Protein AF-A0A3M2V4G8-F1 (afdb_monomer)

InterPro domains:
  IPR004872 Lipoprotein NlpA family [PF03180] (1-70)
  IPR004872 Lipoprotein NlpA family [PTHR30429] (1-70)

Radius of gyration: 14.82 Å; Cα contacts (8 Å, |Δi|>4): 36; chains: 1; bounding box: 34×22×40 Å

Solvent-accessible surface area (backbone atoms only — not comparable to full-atom values): 4654 Å² total; per-residue (Å²): 110,61,69,60,37,51,75,71,74,46,50,60,86,74,70,44,94,72,74,83,64,92,88,57,97,76,70,87,76,93,81,71,58,88,92,49,58,84,35,70,69,47,52,51,47,52,53,54,69,69,27,72,67,46,50,50,49,37,45,71,75,42,69,65,62,47,74,80,92,120

Foldseek 3Di:
DLVVCVVVVHQCVPPPPDDDDPPDPPDDDDDDDPVCCPPPVNVVVVCVCLDPVVQVCCCVVNVPSDHDPD

Mean predicted aligned error: 3.42 Å

pLDDT: mean 93.28, std 5.15, range [73.25, 98.62]

Sequence (70 aa):
NTNYALSAKLDPTKDALIIEGADSPYANILVTRPDNKDSDAIKKLVAALQSPEVKTFLAEKYKGAVVPAF

Secondary structure (DSSP, 8-state):
-HHHHHHTT--HHHH-SS---SSSS--------TTTTT-HHHHHHHHHHTSHHHHHHHHHHHTTSS----

Nearest PDB structures (foldseek):
  4k3f-assembly1_A  TM=9.349E-01  e=5.763E-06  Pseudomonas aeruginosa PAO1
  4qhq-assembly1_A  TM=9.284E-01  e=5.415E-04  Burkholderia cenocepacia J2315

Organism: Pseudomonas syringae pv. maculicola (NCBI:txid59511)

Structur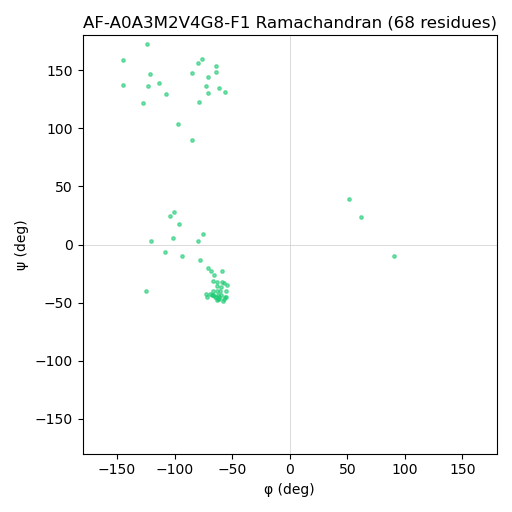e (mmCIF, N/CA/C/O backbone):
data_AF-A0A3M2V4G8-F1
#
_entry.id   AF-A0A3M2V4G8-F1
#
loop_
_atom_site.group_PDB
_atom_site.id
_atom_site.type_symbol
_atom_site.label_atom_id
_atom_site.label_alt_id
_atom_site.label_comp_id
_atom_site.label_asym_id
_atom_site.label_entity_id
_atom_site.label_seq_id
_atom_site.pdbx_PDB_ins_code
_atom_site.Cartn_x
_atom_site.Cartn_y
_atom_site.Cartn_z
_atom_site.occupancy
_atom_site.B_iso_or_equiv
_atom_site.auth_seq_id
_atom_site.auth_comp_id
_atom_site.auth_asym_id
_atom_site.auth_atom_id
_atom_site.pdbx_PDB_m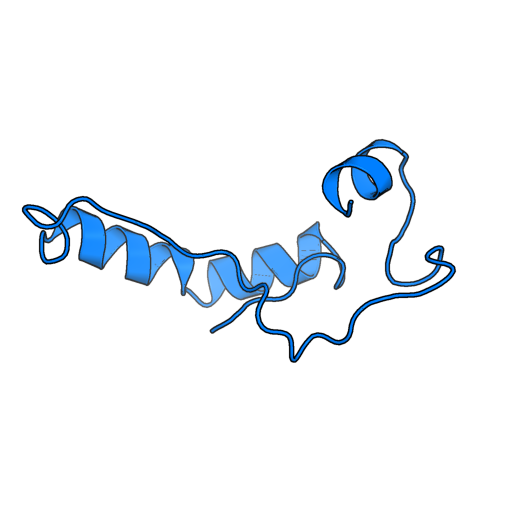odel_num
ATOM 1 N N . ASN A 1 1 ? 3.909 -9.321 -11.016 1.00 73.25 1 ASN A N 1
ATOM 2 C CA . ASN A 1 1 ? 4.980 -9.245 -12.041 1.00 73.25 1 ASN A CA 1
ATOM 3 C C . ASN A 1 1 ? 6.236 -8.598 -11.447 1.00 73.25 1 ASN A C 1
ATOM 5 O O . ASN A 1 1 ? 7.297 -9.201 -11.536 1.00 73.25 1 ASN A O 1
ATOM 9 N N . THR A 1 2 ? 6.127 -7.445 -10.779 1.00 85.06 2 THR A N 1
ATOM 10 C CA . THR A 1 2 ? 7.220 -6.683 -10.161 1.00 85.06 2 THR A CA 1
ATOM 11 C C . THR A 1 2 ? 8.037 -7.515 -9.183 1.00 85.06 2 THR A C 1
ATOM 13 O O . THR A 1 2 ? 9.260 -7.462 -9.203 1.00 85.06 2 THR A O 1
ATOM 16 N N . ASN A 1 3 ? 7.382 -8.358 -8.382 1.00 85.62 3 ASN A N 1
ATOM 17 C CA . ASN A 1 3 ? 8.046 -9.293 -7.476 1.00 85.62 3 ASN A CA 1
ATOM 18 C C . ASN A 1 3 ? 9.047 -10.221 -8.196 1.00 85.62 3 ASN A C 1
ATOM 20 O O . ASN A 1 3 ? 10.174 -10.361 -7.735 1.00 85.62 3 ASN A O 1
ATOM 24 N N . TYR A 1 4 ? 8.675 -10.801 -9.343 1.00 89.69 4 TYR A N 1
ATOM 25 C CA . TYR A 1 4 ? 9.563 -11.669 -10.125 1.00 89.69 4 TYR A CA 1
ATOM 26 C C . TYR A 1 4 ? 10.714 -10.892 -10.769 1.00 89.69 4 TYR A C 1
ATOM 28 O O . TYR A 1 4 ? 11.855 -11.346 -10.722 1.00 89.69 4 TYR A O 1
ATOM 36 N N . ALA A 1 5 ? 10.430 -9.711 -11.328 1.00 88.75 5 ALA A N 1
ATOM 37 C CA . ALA A 1 5 ? 11.442 -8.858 -11.950 1.00 88.75 5 ALA A CA 1
ATOM 38 C C . ALA A 1 5 ? 12.517 -8.421 -10.939 1.00 88.75 5 ALA A C 1
ATOM 40 O O . ALA A 1 5 ? 13.709 -8.588 -11.193 1.00 88.75 5 ALA A O 1
ATOM 41 N N . LEU A 1 6 ? 12.099 -7.968 -9.752 1.00 88.88 6 LEU A N 1
ATOM 42 C CA . LEU A 1 6 ? 13.016 -7.572 -8.682 1.00 88.88 6 LEU A CA 1
ATOM 43 C C . LEU A 1 6 ? 13.879 -8.746 -8.200 1.00 88.88 6 LEU A C 1
ATOM 45 O O . LEU A 1 6 ? 15.087 -8.589 -8.025 1.00 88.88 6 LEU A O 1
ATOM 49 N N . SER A 1 7 ? 13.295 -9.936 -8.021 1.00 89.06 7 SER A N 1
ATOM 50 C CA . SER A 1 7 ? 14.057 -11.142 -7.660 1.00 89.06 7 SER A CA 1
ATOM 51 C C . SER A 1 7 ? 15.058 -11.557 -8.743 1.00 89.06 7 SER A C 1
ATOM 53 O O . SER A 1 7 ? 16.136 -12.051 -8.417 1.00 89.06 7 SER A O 1
ATOM 55 N N . ALA A 1 8 ? 14.738 -11.310 -10.015 1.00 91.44 8 ALA A N 1
ATOM 56 C CA . ALA A 1 8 ? 15.633 -11.519 -11.151 1.00 91.44 8 ALA A CA 1
ATOM 57 C C . ALA A 1 8 ? 16.670 -10.393 -11.340 1.00 91.44 8 ALA A C 1
ATOM 59 O O . ALA A 1 8 ? 17.457 -10.451 -12.282 1.00 91.44 8 ALA A O 1
ATOM 60 N N . LYS A 1 9 ? 16.707 -9.395 -10.441 1.00 89.62 9 LYS A N 1
ATOM 61 C CA . LYS A 1 9 ? 17.574 -8.204 -10.509 1.00 89.62 9 LYS A CA 1
ATOM 62 C C . LYS A 1 9 ? 17.325 -7.312 -11.734 1.00 89.62 9 LYS A C 1
ATOM 64 O O . LYS A 1 9 ? 18.216 -6.560 -12.118 1.00 89.62 9 LYS A O 1
ATOM 69 N N . LEU A 1 10 ? 16.130 -7.385 -12.315 1.00 91.12 10 LEU A N 1
ATOM 70 C CA . LEU A 1 10 ? 15.676 -6.471 -13.360 1.00 91.12 10 LEU A CA 1
ATOM 71 C C . LEU A 1 10 ? 15.094 -5.204 -12.726 1.00 91.12 10 LEU A C 1
ATOM 73 O O . LEU A 1 10 ? 14.490 -5.264 -11.652 1.00 91.12 10 LEU A O 1
ATOM 77 N N . ASP A 1 11 ? 15.256 -4.072 -13.404 1.00 87.69 11 ASP A N 1
ATOM 78 C CA . ASP A 1 11 ? 14.643 -2.786 -13.077 1.00 87.69 11 ASP A CA 1
ATOM 79 C C . ASP A 1 11 ? 13.375 -2.612 -13.930 1.00 87.69 11 ASP A C 1
ATOM 81 O O . ASP A 1 11 ? 13.475 -2.295 -15.116 1.00 87.69 11 ASP A O 1
ATOM 85 N N . PRO A 1 12 ? 12.161 -2.783 -13.371 1.00 87.69 12 PRO A N 1
ATOM 86 C CA . PRO A 1 12 ? 10.924 -2.685 -14.147 1.00 87.69 12 PRO A CA 1
ATOM 87 C C . PRO A 1 12 ? 10.727 -1.329 -14.826 1.00 87.69 12 PRO A C 1
ATOM 89 O O . PRO A 1 12 ? 10.004 -1.252 -15.810 1.00 87.69 12 PRO A O 1
ATOM 92 N N . THR A 1 13 ? 11.364 -0.265 -14.329 1.00 86.19 13 THR A N 1
ATOM 93 C CA . THR A 1 13 ? 11.244 1.076 -14.918 1.00 86.19 13 THR A CA 1
ATOM 94 C C . THR A 1 13 ? 12.083 1.250 -16.187 1.00 86.19 13 THR A C 1
ATOM 96 O O . THR A 1 13 ? 11.885 2.219 -16.918 1.00 86.19 13 THR A O 1
ATOM 99 N N . LYS A 1 14 ? 13.010 0.321 -16.462 1.00 88.12 14 LYS A N 1
ATOM 100 C CA . LYS A 1 14 ? 13.945 0.376 -17.599 1.00 88.12 14 LYS A CA 1
ATOM 101 C C . LYS A 1 14 ? 13.886 -0.855 -18.491 1.00 88.12 14 LYS A C 1
ATOM 103 O O . LYS A 1 14 ? 13.962 -0.727 -19.707 1.00 88.12 14 LYS A O 1
ATOM 108 N N . ASP A 1 15 ? 13.759 -2.029 -17.883 1.00 90.31 15 ASP A N 1
ATOM 109 C CA . ASP A 1 15 ? 13.875 -3.324 -18.555 1.00 90.31 15 ASP A CA 1
ATOM 110 C C . ASP A 1 15 ? 12.515 -3.880 -19.005 1.00 90.31 15 ASP A C 1
ATOM 112 O O . ASP A 1 15 ? 12.451 -4.879 -19.725 1.00 90.31 15 ASP A O 1
ATOM 116 N N . ALA A 1 16 ? 11.406 -3.269 -18.574 1.00 89.44 16 ALA A N 1
ATOM 117 C CA . ALA A 1 16 ? 10.082 -3.690 -19.005 1.00 89.44 16 ALA A CA 1
ATOM 118 C C . ALA A 1 16 ? 9.848 -3.326 -20.477 1.00 89.44 16 ALA A C 1
ATOM 120 O O . ALA A 1 16 ? 10.010 -2.179 -20.883 1.00 89.44 16 ALA A O 1
ATOM 121 N N . LEU A 1 17 ? 9.386 -4.301 -21.267 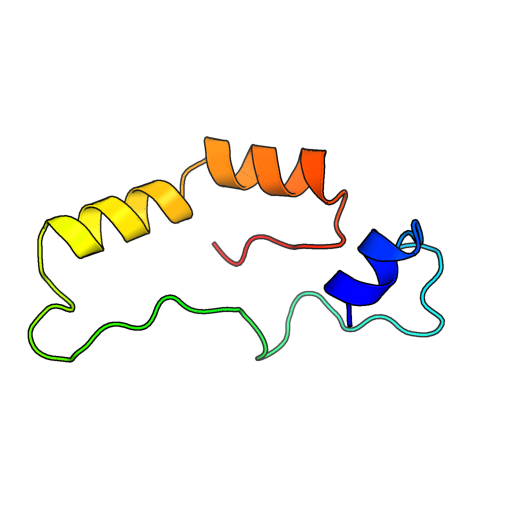1.00 89.94 17 LEU A N 1
ATOM 122 C CA . LEU A 1 17 ? 8.955 -4.061 -22.650 1.00 89.94 17 LEU A CA 1
ATOM 123 C C . LEU A 1 17 ? 7.745 -3.116 -22.708 1.00 89.94 17 LEU A C 1
ATOM 125 O O . LEU A 1 17 ? 7.621 -2.315 -23.629 1.00 89.94 17 LEU A O 1
ATOM 129 N N . ILE A 1 18 ? 6.849 -3.240 -21.726 1.00 87.62 18 ILE A N 1
ATOM 130 C CA . ILE A 1 18 ? 5.675 -2.394 -21.512 1.00 87.62 18 ILE A CA 1
ATOM 131 C C . ILE A 1 18 ? 5.488 -2.261 -20.000 1.00 87.62 18 ILE A C 1
ATOM 133 O O . ILE A 1 18 ? 5.599 -3.252 -19.274 1.00 87.62 18 ILE A O 1
ATOM 137 N N . ILE A 1 19 ? 5.181 -1.050 -19.540 1.00 85.62 19 ILE A N 1
ATOM 138 C CA . ILE A 1 19 ? 4.863 -0.751 -18.144 1.00 85.62 19 ILE A CA 1
ATOM 139 C C . ILE A 1 19 ? 3.477 -0.107 -18.062 1.00 85.62 19 ILE A C 1
ATOM 141 O O . ILE A 1 19 ? 3.131 0.743 -18.883 1.00 85.62 19 ILE A O 1
ATOM 145 N N . GLU A 1 20 ? 2.671 -0.532 -17.091 1.00 84.50 20 GLU A N 1
ATOM 146 C CA . GLU A 1 20 ? 1.396 0.124 -16.797 1.00 84.50 20 GLU A CA 1
ATOM 147 C C . GLU A 1 20 ? 1.645 1.492 -16.151 1.00 84.50 20 GLU A C 1
ATOM 149 O O . GLU A 1 20 ? 2.583 1.671 -15.371 1.00 84.50 20 GLU A O 1
ATOM 154 N N . GLY A 1 21 ? 0.798 2.469 -16.477 1.00 84.38 21 GLY A N 1
ATOM 155 C CA . GLY A 1 21 ? 0.843 3.779 -15.836 1.00 84.38 21 GLY A CA 1
ATOM 156 C C . GLY A 1 21 ? 0.524 3.693 -14.341 1.00 84.38 21 GLY A C 1
ATOM 157 O O . GLY A 1 21 ? -0.203 2.808 -13.894 1.00 84.38 21 GLY A O 1
ATOM 158 N N . ALA A 1 22 ? 1.046 4.647 -13.565 1.00 85.44 22 ALA A N 1
ATOM 159 C CA . ALA A 1 22 ? 0.790 4.715 -12.125 1.00 85.44 22 ALA A CA 1
ATOM 160 C C . ALA A 1 22 ? -0.687 5.004 -11.789 1.00 85.44 22 ALA A C 1
ATOM 162 O O . ALA A 1 22 ? -1.161 4.600 -10.730 1.00 85.44 22 ALA A O 1
ATOM 163 N N . ASP A 1 23 ? -1.411 5.670 -12.692 1.00 87.62 23 ASP A N 1
ATOM 164 C CA . ASP A 1 23 ? -2.854 5.883 -12.586 1.00 87.62 23 ASP A CA 1
ATOM 165 C C . ASP A 1 23 ? -3.600 4.668 -13.161 1.00 87.62 23 ASP A C 1
ATOM 167 O O . ASP A 1 23 ? -3.833 4.559 -14.366 1.00 87.62 23 ASP A O 1
ATOM 171 N N . SER A 1 24 ? -3.874 3.690 -12.295 1.00 89.88 24 SER A N 1
ATOM 172 C CA . SER A 1 24 ? -4.510 2.416 -12.647 1.00 89.88 24 SER A CA 1
ATOM 173 C C . SER A 1 24 ? -5.425 1.924 -11.516 1.00 89.88 24 SER A C 1
ATOM 175 O O . SER A 1 24 ? -5.231 2.296 -10.355 1.00 89.88 24 SER A O 1
ATOM 177 N N . PRO A 1 25 ? -6.400 1.036 -11.794 1.00 92.31 25 PRO A N 1
ATOM 178 C CA . PRO A 1 25 ? -7.301 0.504 -10.768 1.00 92.31 25 PRO A CA 1
ATOM 179 C C . PRO A 1 25 ? -6.648 -0.554 -9.854 1.00 92.31 25 PRO A C 1
ATOM 181 O O . PRO A 1 25 ? -7.347 -1.206 -9.080 1.00 92.31 25 PRO A O 1
ATOM 184 N N . TYR A 1 26 ? -5.329 -0.760 -9.936 1.00 92.88 26 TYR A N 1
ATOM 185 C CA . TYR A 1 26 ? -4.619 -1.888 -9.316 1.00 92.88 26 TYR A CA 1
ATOM 186 C C . TYR A 1 26 ? -3.836 -1.520 -8.049 1.00 92.88 26 TYR A C 1
ATOM 188 O O . TYR A 1 26 ? -2.875 -2.203 -7.679 1.00 92.88 26 TYR A O 1
ATOM 196 N N . ALA A 1 27 ? -4.232 -0.448 -7.361 1.00 94.88 27 ALA A N 1
ATOM 197 C CA . ALA A 1 27 ? -3.669 -0.120 -6.058 1.00 94.88 27 ALA A CA 1
ATOM 198 C C . ALA A 1 27 ? -3.845 -1.302 -5.086 1.00 94.88 27 ALA A C 1
ATOM 200 O O . ALA A 1 27 ? -4.933 -1.861 -4.940 1.00 94.88 27 ALA A O 1
ATOM 201 N N . ASN A 1 28 ? -2.765 -1.684 -4.402 1.00 95.12 28 ASN A N 1
ATOM 202 C CA . ASN A 1 28 ? -2.851 -2.681 -3.338 1.00 95.12 28 ASN A CA 1
ATOM 203 C C . ASN A 1 28 ? -3.536 -2.045 -2.120 1.00 95.12 28 ASN A C 1
ATOM 205 O O . ASN A 1 28 ? -3.208 -0.920 -1.745 1.00 95.12 28 ASN A O 1
ATOM 209 N N . ILE A 1 29 ? -4.466 -2.769 -1.495 1.00 96.62 29 ILE A N 1
ATOM 210 C CA . ILE A 1 29 ? -5.309 -2.249 -0.411 1.00 96.62 29 ILE A CA 1
ATOM 211 C C . ILE A 1 29 ? -5.150 -3.056 0.879 1.00 96.62 29 ILE A C 1
ATOM 213 O O . ILE A 1 29 ? -4.976 -4.274 0.856 1.00 96.62 29 ILE A O 1
ATOM 217 N N . LEU A 1 30 ? -5.258 -2.369 2.019 1.00 96.81 30 LEU A N 1
ATOM 218 C CA . LEU A 1 30 ? -5.445 -3.015 3.315 1.00 96.81 30 LEU A CA 1
ATOM 219 C C . LEU A 1 30 ? -6.917 -3.410 3.456 1.00 96.81 30 LEU A C 1
ATOM 221 O O . LEU A 1 30 ? -7.799 -2.556 3.399 1.00 96.81 30 LEU A O 1
ATOM 225 N N . VAL A 1 31 ? -7.175 -4.696 3.676 1.00 97.44 31 VAL A N 1
ATOM 226 C CA . VAL A 1 31 ? -8.526 -5.225 3.890 1.00 97.44 31 VAL A CA 1
ATOM 227 C C . VAL A 1 31 ? -8.645 -5.739 5.316 1.00 97.44 31 VAL A C 1
ATOM 229 O O . VAL A 1 31 ? -7.741 -6.391 5.837 1.00 97.44 31 VAL A O 1
ATOM 232 N N 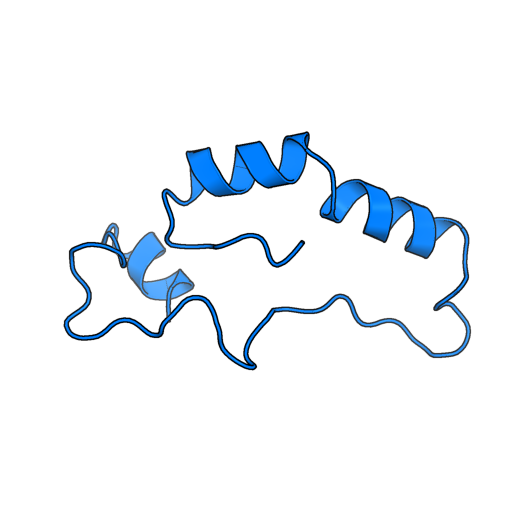. THR A 1 32 ? -9.780 -5.460 5.945 1.00 97.88 32 THR A N 1
ATOM 233 C CA . THR A 1 32 ? -10.108 -5.928 7.292 1.00 97.88 32 THR A CA 1
ATOM 234 C C . THR A 1 32 ? -11.418 -6.701 7.269 1.00 97.88 32 THR A C 1
ATOM 236 O O . THR A 1 32 ? -12.130 -6.722 6.263 1.00 97.88 32 THR A O 1
ATOM 239 N N . ARG A 1 33 ? -11.772 -7.330 8.391 1.00 98.31 33 ARG A N 1
ATOM 240 C CA . ARG A 1 33 ? -13.141 -7.812 8.560 1.00 98.31 33 ARG A CA 1
ATOM 241 C C . ARG A 1 33 ? -14.063 -6.628 8.894 1.00 98.31 33 ARG A C 1
ATOM 243 O O . ARG A 1 33 ? -13.583 -5.585 9.351 1.00 98.31 33 ARG A O 1
ATOM 250 N N . PRO A 1 34 ? -15.384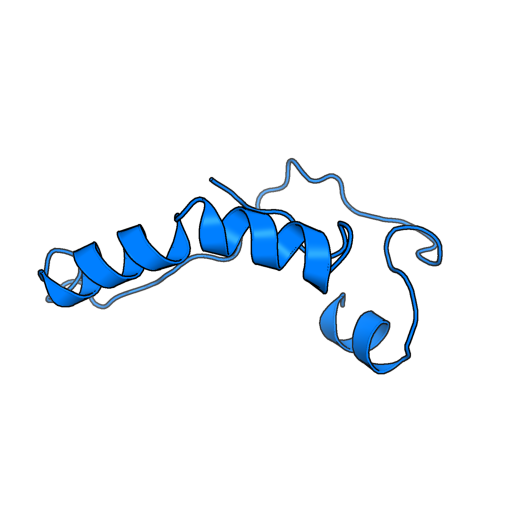 -6.756 8.687 1.00 98.25 34 PRO A N 1
ATOM 251 C CA . PRO A 1 34 ? -16.314 -5.673 9.000 1.00 98.25 34 PRO A CA 1
ATOM 252 C C . PRO A 1 34 ? -16.298 -5.255 10.477 1.00 98.25 34 PRO A C 1
ATOM 254 O O . PRO A 1 34 ? -16.403 -4.069 10.773 1.00 98.25 34 PRO A O 1
ATOM 257 N N . ASP A 1 35 ? -16.125 -6.211 11.394 1.00 98.00 35 ASP A N 1
ATOM 258 C CA . ASP A 1 35 ? -16.178 -6.019 12.849 1.00 98.00 35 ASP A CA 1
ATOM 259 C C . ASP A 1 35 ? -14.979 -5.252 13.420 1.00 98.00 35 ASP A C 1
ATOM 261 O O . ASP A 1 35 ? -15.072 -4.695 14.511 1.00 98.00 35 ASP A O 1
ATOM 265 N N . ASN A 1 36 ? -13.855 -5.201 12.698 1.00 97.81 36 ASN A N 1
ATOM 266 C CA . ASN A 1 36 ? -12.624 -4.587 13.197 1.00 97.81 36 ASN A CA 1
ATOM 267 C C . ASN A 1 36 ? -12.104 -3.417 12.354 1.00 97.81 36 ASN A C 1
ATOM 269 O O . ASN A 1 36 ? -11.061 -2.857 12.705 1.00 97.81 36 ASN A O 1
ATOM 273 N N . LYS A 1 37 ? -12.826 -3.016 11.298 1.00 97.06 37 LYS A N 1
ATOM 274 C CA . LYS A 1 37 ? -12.405 -1.949 10.374 1.00 97.06 37 LYS A CA 1
ATOM 275 C C . LYS A 1 37 ? -12.079 -0.625 11.078 1.00 97.06 37 LYS A C 1
ATOM 277 O O . LYS A 1 37 ? -11.142 0.061 10.691 1.00 97.06 37 LYS A O 1
ATOM 282 N N . ASP A 1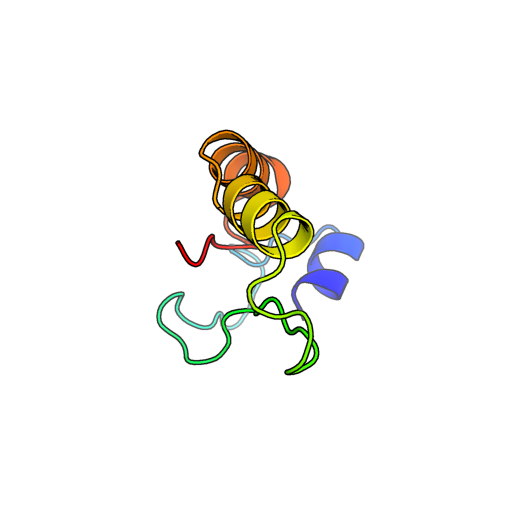 38 ? -12.810 -0.309 12.149 1.00 97.38 38 ASP A N 1
ATOM 283 C CA . ASP A 1 38 ? -12.680 0.952 12.892 1.00 97.38 38 ASP A CA 1
ATOM 284 C C . ASP A 1 38 ? -11.886 0.810 14.199 1.00 97.38 38 ASP A C 1
ATOM 286 O O . ASP A 1 38 ? -11.800 1.765 14.979 1.00 97.38 38 ASP A O 1
ATOM 290 N N . SER A 1 39 ? -11.311 -0.369 14.457 1.00 98.50 39 SER A N 1
ATOM 291 C CA . SER A 1 39 ? -10.524 -0.611 15.667 1.00 98.50 39 SER A CA 1
ATOM 292 C C . SER A 1 39 ? -9.271 0.269 15.712 1.00 98.50 39 SER A C 1
ATOM 294 O O . SER A 1 39 ? -8.654 0.567 14.685 1.00 98.50 39 SER A O 1
ATOM 296 N N . ASP A 1 40 ? -8.848 0.648 16.918 1.00 98.62 40 ASP A N 1
ATOM 297 C CA . ASP A 1 40 ? -7.667 1.500 17.112 1.00 98.62 40 ASP A CA 1
ATOM 298 C C . ASP A 1 40 ? -6.390 0.879 16.535 1.00 98.62 40 ASP A C 1
ATOM 300 O O . ASP A 1 40 ? -5.520 1.590 16.034 1.00 98.62 40 ASP A O 1
A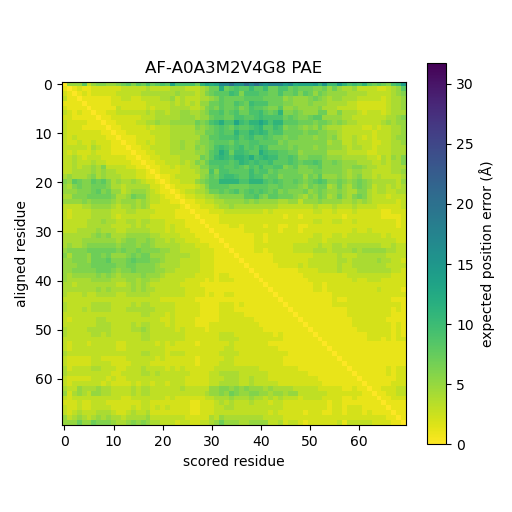TOM 304 N N . ALA A 1 41 ? -6.284 -0.452 16.563 1.00 98.38 41 ALA A N 1
ATOM 305 C CA . ALA A 1 41 ? -5.169 -1.173 15.962 1.00 98.38 41 ALA A CA 1
ATOM 306 C C . ALA A 1 41 ? -5.122 -0.988 14.437 1.00 98.38 41 ALA A C 1
ATOM 308 O O . ALA A 1 41 ? -4.056 -0.698 13.893 1.00 98.38 41 ALA A O 1
ATOM 309 N N . ILE A 1 42 ? -6.267 -1.093 13.751 1.00 98.50 42 ILE A N 1
ATOM 310 C CA . ILE A 1 42 ? -6.342 -0.880 12.299 1.00 98.50 42 ILE A CA 1
ATOM 311 C C . ILE A 1 42 ? -6.049 0.577 11.948 1.00 98.50 42 ILE A C 1
ATOM 313 O O . ILE A 1 42 ? -5.258 0.829 11.044 1.00 98.50 42 ILE A O 1
ATOM 317 N N . LYS A 1 43 ? -6.595 1.542 12.695 1.00 98.44 43 LYS A N 1
ATOM 318 C CA . LYS A 1 43 ? -6.311 2.970 12.470 1.00 98.44 43 LYS A CA 1
ATOM 319 C C . LYS A 1 43 ? -4.822 3.289 12.606 1.00 98.44 43 LYS A C 1
ATOM 321 O O . LYS A 1 43 ? -4.263 3.983 11.759 1.00 98.44 43 LYS A O 1
ATOM 326 N N . LYS A 1 44 ? -4.160 2.741 13.632 1.00 98.50 44 LYS A N 1
ATOM 327 C CA . LYS A 1 44 ? -2.706 2.880 13.816 1.00 98.50 44 LYS A CA 1
ATOM 328 C C . LYS A 1 44 ? -1.919 2.240 12.674 1.00 98.50 44 LYS A C 1
ATOM 330 O O . LYS A 1 44 ? -0.937 2.822 12.227 1.00 98.50 44 LYS A O 1
ATOM 335 N N . LEU A 1 45 ? -2.356 1.079 12.184 1.00 98.38 45 LEU A N 1
ATOM 336 C CA . LEU A 1 45 ? -1.723 0.417 11.046 1.00 98.38 45 LEU A CA 1
ATOM 337 C C . LEU A 1 45 ? -1.856 1.243 9.760 1.00 98.38 45 LEU A C 1
ATOM 339 O O . LEU A 1 45 ? -0.864 1.418 9.063 1.00 98.38 45 LEU A O 1
ATOM 343 N N . VAL A 1 46 ? -3.042 1.785 9.465 1.00 98.12 46 VAL A N 1
ATOM 344 C CA . VAL A 1 46 ? -3.254 2.667 8.303 1.00 98.12 46 VAL A CA 1
ATOM 345 C C . VAL A 1 46 ? -2.334 3.884 8.382 1.00 98.12 46 VAL A C 1
ATOM 347 O O . VAL A 1 46 ? -1.618 4.160 7.424 1.00 98.12 46 VAL A O 1
ATOM 350 N N . ALA A 1 47 ? -2.280 4.554 9.538 1.00 98.31 47 ALA A N 1
ATOM 351 C CA . ALA A 1 47 ? -1.406 5.709 9.741 1.00 98.31 47 ALA A CA 1
ATOM 352 C C . ALA A 1 47 ? 0.081 5.364 9.552 1.00 98.31 47 ALA A C 1
ATOM 354 O O . ALA A 1 47 ? 0.818 6.141 8.951 1.00 98.31 47 ALA A O 1
ATOM 355 N N . ALA A 1 48 ? 0.519 4.192 10.024 1.00 98.25 48 ALA A N 1
ATOM 356 C CA . ALA A 1 48 ? 1.889 3.728 9.831 1.00 98.25 48 ALA A CA 1
ATOM 357 C C . ALA A 1 48 ? 2.190 3.405 8.358 1.00 98.25 48 ALA A C 1
ATOM 359 O O . ALA A 1 48 ? 3.235 3.796 7.855 1.00 98.25 48 ALA A O 1
ATOM 360 N N . LEU A 1 49 ? 1.281 2.726 7.649 1.00 98.12 49 LEU A N 1
ATOM 361 C CA . LEU A 1 49 ? 1.453 2.391 6.228 1.00 98.12 49 LEU A CA 1
ATOM 362 C C . LEU A 1 49 ? 1.455 3.632 5.326 1.00 98.12 49 LEU A C 1
ATOM 364 O O . LEU A 1 49 ? 2.123 3.627 4.295 1.00 98.12 49 LEU A O 1
ATOM 368 N N . GLN A 1 50 ? 0.720 4.676 5.714 1.00 98.06 50 GLN A N 1
ATOM 369 C CA . GLN A 1 50 ? 0.593 5.932 4.971 1.00 98.06 50 GLN A CA 1
ATOM 370 C C . GLN A 1 50 ? 1.547 7.032 5.468 1.00 98.06 50 GLN A C 1
ATOM 372 O O . GLN A 1 50 ? 1.340 8.214 5.193 1.00 98.06 50 GLN A O 1
ATOM 377 N N . SER A 1 51 ? 2.593 6.671 6.216 1.00 98.56 51 SER A N 1
ATOM 378 C CA . SER A 1 51 ? 3.512 7.647 6.798 1.00 98.56 51 SER A CA 1
ATOM 379 C C . SER A 1 51 ? 4.546 8.177 5.782 1.0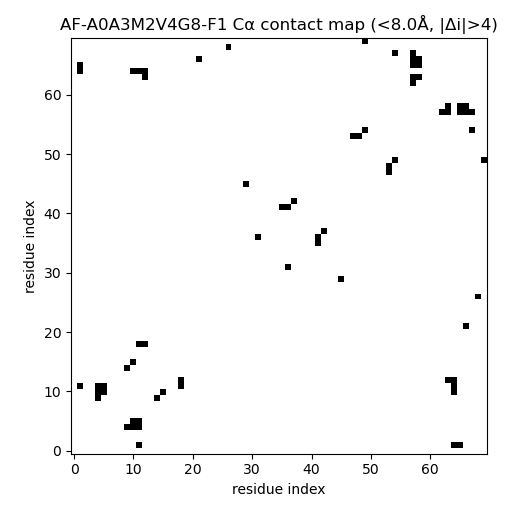0 98.56 51 SER A C 1
ATOM 381 O O . SER A 1 51 ? 4.878 7.490 4.803 1.00 98.56 51 SER A O 1
ATOM 383 N N . PRO A 1 52 ? 5.113 9.382 6.002 1.00 98.25 52 PRO A N 1
ATOM 384 C CA . PRO A 1 52 ? 6.209 9.912 5.183 1.00 98.25 52 PRO A CA 1
ATOM 385 C C . PRO A 1 52 ? 7.441 8.996 5.138 1.00 98.25 52 PRO A C 1
ATOM 387 O O . PRO A 1 52 ? 8.125 8.909 4.115 1.00 98.25 52 PRO A O 1
ATOM 390 N N . GLU A 1 53 ? 7.714 8.282 6.230 1.00 98.25 53 GLU A N 1
ATOM 391 C CA . GLU A 1 53 ? 8.820 7.332 6.341 1.00 98.25 53 GLU A CA 1
ATOM 392 C C . GLU A 1 53 ? 8.599 6.129 5.421 1.00 98.25 53 GLU A C 1
ATOM 394 O O . GLU A 1 53 ? 9.514 5.737 4.698 1.00 98.25 53 GLU A O 1
ATOM 399 N N . VAL A 1 54 ? 7.378 5.579 5.375 1.00 98.19 54 VAL A N 1
ATOM 400 C CA . VAL A 1 54 ? 7.046 4.486 4.447 1.00 98.19 54 VAL A CA 1
ATOM 401 C C . VAL A 1 54 ? 7.095 4.968 3.001 1.00 98.19 54 VAL A C 1
ATOM 403 O O . VAL A 1 54 ? 7.638 4.269 2.145 1.00 98.19 54 VAL A O 1
ATOM 406 N N . LYS A 1 55 ? 6.607 6.181 2.719 1.00 97.31 55 LYS A N 1
ATOM 407 C CA . LYS A 1 55 ? 6.703 6.787 1.382 1.00 97.31 55 LYS A CA 1
ATOM 408 C C . LYS A 1 55 ? 8.156 6.887 0.909 1.00 97.31 55 LYS A C 1
ATOM 410 O O . LYS A 1 55 ? 8.469 6.476 -0.209 1.00 97.31 55 LYS A O 1
ATOM 415 N N . THR A 1 56 ? 9.041 7.370 1.780 1.00 97.75 56 THR A N 1
ATOM 416 C CA . THR A 1 56 ? 10.485 7.470 1.519 1.00 97.75 56 THR A CA 1
ATOM 417 C C . THR A 1 56 ? 11.110 6.092 1.317 1.00 97.75 56 THR A C 1
ATOM 419 O O . THR A 1 56 ? 11.780 5.860 0.312 1.00 97.75 56 THR A O 1
ATOM 422 N N . PHE A 1 57 ? 10.816 5.142 2.208 1.00 97.88 57 PHE A N 1
ATOM 423 C CA . PHE A 1 57 ? 11.305 3.770 2.097 1.00 97.88 57 PHE A CA 1
ATOM 424 C C . PHE A 1 57 ? 10.925 3.129 0.758 1.00 97.88 57 PHE A C 1
ATOM 426 O O . PHE A 1 57 ? 11.770 2.504 0.117 1.00 97.88 57 PHE A O 1
ATOM 433 N N . LEU A 1 58 ? 9.675 3.291 0.310 1.00 96.69 58 LEU A N 1
ATOM 434 C CA . LEU A 1 58 ? 9.220 2.742 -0.967 1.00 96.69 58 LEU A CA 1
ATOM 435 C C . LEU A 1 58 ? 10.011 3.327 -2.145 1.00 96.69 58 LEU A C 1
ATOM 437 O O . LEU A 1 58 ? 10.471 2.573 -3.008 1.00 96.69 58 LEU A O 1
ATOM 441 N N . ALA A 1 59 ? 10.221 4.646 -2.150 1.00 94.31 59 ALA A N 1
ATOM 442 C CA . ALA A 1 59 ? 10.979 5.332 -3.192 1.00 94.31 59 ALA A CA 1
ATOM 443 C C . ALA A 1 59 ? 12.443 4.860 -3.250 1.00 94.31 59 ALA A C 1
ATOM 445 O O . ALA A 1 59 ? 12.942 4.528 -4.325 1.00 94.31 59 ALA A O 1
ATOM 446 N N . GLU A 1 60 ? 13.118 4.764 -2.104 1.00 95.88 60 GLU A N 1
ATOM 447 C CA . GLU A 1 60 ? 14.528 4.365 -2.031 1.00 95.88 60 GLU A CA 1
ATOM 448 C C . GLU A 1 60 ? 14.735 2.880 -2.338 1.00 95.88 60 GLU A C 1
ATOM 450 O O . GLU A 1 60 ? 15.641 2.501 -3.089 1.00 95.88 60 GLU A O 1
ATOM 455 N N . LYS A 1 61 ? 13.889 2.023 -1.758 1.00 94.50 61 LYS A N 1
ATOM 456 C CA . LYS A 1 61 ? 14.038 0.571 -1.847 1.00 94.50 61 LYS A CA 1
ATOM 457 C C . LYS A 1 61 ? 13.685 0.046 -3.230 1.00 94.50 61 LYS A C 1
ATOM 459 O O . LYS A 1 61 ? 14.385 -0.834 -3.734 1.00 94.50 61 LYS A O 1
ATOM 464 N N . TYR A 1 62 ? 12.600 0.556 -3.810 1.00 93.69 62 TYR A N 1
ATOM 465 C CA . TYR A 1 62 ? 12.021 0.018 -5.040 1.00 93.69 62 TYR A CA 1
ATOM 466 C C . TYR A 1 62 ? 12.228 0.915 -6.256 1.00 93.69 62 TYR A C 1
ATOM 468 O O . TYR A 1 62 ? 11.928 0.477 -7.361 1.00 93.69 62 TYR A O 1
ATOM 476 N N . LYS A 1 63 ? 12.771 2.130 -6.088 1.00 91.19 63 LYS A N 1
ATOM 477 C CA . LYS A 1 63 ? 13.220 3.000 -7.189 1.00 91.19 63 LYS A CA 1
ATOM 478 C C . LYS A 1 63 ? 12.161 3.200 -8.284 1.00 91.19 63 LYS A C 1
ATOM 480 O O . LYS A 1 63 ? 12.477 3.195 -9.466 1.00 91.19 63 LYS A O 1
ATOM 485 N N . GLY A 1 64 ? 10.895 3.339 -7.887 1.00 89.56 64 GLY A N 1
ATOM 486 C CA . GLY A 1 64 ? 9.762 3.523 -8.804 1.00 89.56 64 GLY A CA 1
ATOM 487 C C . GLY A 1 64 ? 9.073 2.236 -9.269 1.00 89.56 64 GLY A C 1
ATOM 488 O O . GLY A 1 64 ? 7.978 2.312 -9.813 1.00 89.56 64 GLY A O 1
ATOM 489 N N . ALA A 1 65 ? 9.631 1.052 -8.991 1.00 90.69 65 ALA A N 1
ATOM 490 C CA . ALA A 1 65 ? 8.965 -0.225 -9.267 1.00 90.69 65 ALA A CA 1
ATOM 491 C C . ALA A 1 65 ? 7.729 -0.469 -8.377 1.00 90.69 65 ALA A C 1
ATOM 493 O O . ALA A 1 65 ? 6.849 -1.251 -8.730 1.00 90.69 65 ALA A O 1
ATOM 494 N N . VAL A 1 66 ? 7.675 0.190 -7.215 1.00 93.31 66 VAL A N 1
ATOM 495 C CA . VAL A 1 66 ? 6.516 0.230 -6.317 1.00 93.31 66 VAL A CA 1
ATOM 496 C C . VAL A 1 66 ? 6.202 1.693 -6.030 1.00 93.31 66 VAL A C 1
ATOM 498 O O . VAL A 1 66 ? 7.059 2.421 -5.528 1.00 93.31 66 VAL A O 1
ATOM 501 N N . VAL A 1 67 ? 4.980 2.116 -6.357 1.00 93.12 67 VAL A N 1
ATOM 502 C CA . VAL A 1 67 ? 4.534 3.509 -6.240 1.00 93.12 67 VAL A CA 1
ATOM 503 C C . VAL A 1 67 ? 3.559 3.645 -5.060 1.00 93.12 67 VAL A C 1
ATOM 505 O O . VAL A 1 67 ? 2.614 2.859 -4.975 1.00 93.12 67 VAL A O 1
ATOM 508 N N . PRO A 1 68 ? 3.764 4.607 -4.138 1.00 95.25 68 PRO A N 1
ATOM 509 C CA . PRO A 1 68 ? 2.814 4.897 -3.064 1.00 95.25 68 PRO A CA 1
ATOM 510 C C . PRO A 1 68 ? 1.451 5.344 -3.613 1.00 95.25 68 PRO A C 1
ATOM 512 O O . PRO A 1 68 ? 1.394 6.200 -4.491 1.00 95.25 68 PRO A O 1
ATOM 515 N N . ALA A 1 69 ? 0.362 4.808 -3.060 1.00 94.44 69 ALA A N 1
ATOM 516 C CA . ALA A 1 69 ? -1.015 5.137 -3.451 1.00 94.44 69 ALA A CA 1
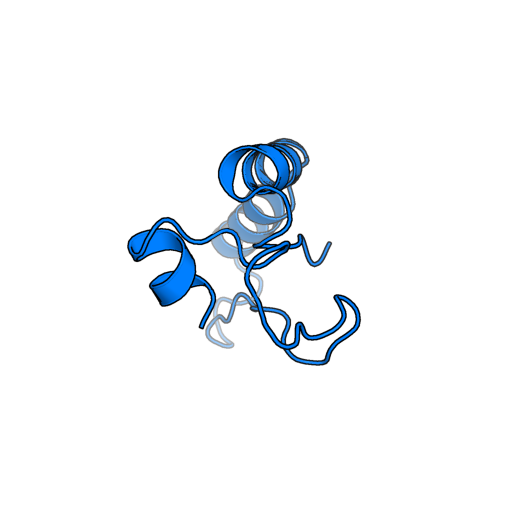ATOM 517 C C . ALA A 1 69 ? -1.696 6.137 -2.486 1.00 94.44 69 ALA A C 1
ATOM 519 O O . ALA A 1 69 ? -2.910 6.082 -2.293 1.00 94.44 69 ALA A O 1
ATOM 520 N N . PHE A 1 70 ? -0.902 6.994 -1.828 1.00 93.25 70 PHE A N 1
ATOM 521 C CA . PHE A 1 70 ? -1.327 7.981 -0.828 1.00 93.25 70 PHE A CA 1
ATOM 522 C C . PHE A 1 70 ? -0.427 9.234 -0.812 1.00 93.25 70 PHE A C 1
ATOM 524 O O . PHE A 1 70 ? 0.751 9.192 -1.270 1.00 93.25 70 PHE A O 1
#